Protein AF-A0A8S0RN12-F1 (afdb_monomer_lite)

Foldseek 3Di:
DLVVLQVVVVCCVPPVVHDCVVVVVSVVSNVVLVPDVVSVCVDLLNDPPHDPVSHD

InterPro domains:
  IPR010987 Glutathione S-transferase, C-terminal-like [PS50405] (1-52)
  IPR036282 Glutathione S-transferase, C-terminal domain superfamily [SSF47616] (1-52)

pLDDT: mean 95.61, std 3.65, range [74.56, 98.25]

Sequence (56 aa):
ADLFLAPQIDAAVRRFNVDMNEYPILSRINEAYKELPAFQDAMPLKQPDTPPEARA

Radius of gyration: 11.91 Å; chains: 1; bounding box: 25×24×30 Å

Organism: NCBI:txid158383

Structure (mmCIF, N/CA/C/O backbone):
data_AF-A0A8S0RN12-F1
#
_entry.id   AF-A0A8S0RN12-F1
#
loop_
_atom_site.group_PDB
_atom_site.id
_atom_site.type_symbol
_atom_site.label_atom_id
_atom_site.label_alt_id
_atom_site.label_comp_id
_atom_site.label_asym_id
_atom_site.label_entity_id
_atom_site.label_seq_id
_atom_site.pdbx_PDB_ins_code
_atom_site.Cartn_x
_atom_site.Cartn_y
_atom_site.Cartn_z
_atom_site.occupancy
_atom_site.B_iso_or_equiv
_atom_site.auth_seq_id
_atom_site.auth_comp_id
_atom_site.auth_asym_id
_atom_site.auth_atom_id
_atom_site.pdbx_PDB_model_num
ATOM 1 N N . ALA A 1 1 ? 6.037 5.606 10.590 1.00 89.94 1 ALA A N 1
ATOM 2 C CA . ALA A 1 1 ? 5.497 4.229 10.575 1.00 89.94 1 ALA A CA 1
ATOM 3 C C . ALA A 1 1 ? 5.030 3.848 9.171 1.00 89.94 1 ALA A C 1
ATOM 5 O O . ALA A 1 1 ? 5.332 2.755 8.711 1.00 89.94 1 ALA A O 1
ATOM 6 N N . ASP A 1 2 ? 4.367 4.770 8.473 1.00 96.69 2 ASP A N 1
ATOM 7 C CA . ASP A 1 2 ? 3.686 4.557 7.189 1.00 96.69 2 ASP A CA 1
ATOM 8 C C . ASP A 1 2 ? 4.579 4.035 6.064 1.00 96.69 2 ASP A C 1
ATOM 10 O O . ASP A 1 2 ? 4.170 3.162 5.307 1.00 96.69 2 ASP A O 1
ATOM 14 N N . LEU A 1 3 ? 5.836 4.486 6.030 1.00 95.94 3 LEU A N 1
ATOM 15 C CA . LEU A 1 3 ? 6.839 4.003 5.078 1.00 95.94 3 LEU A CA 1
ATOM 16 C C . LEU A 1 3 ? 7.054 2.479 5.150 1.00 95.94 3 LEU A C 1
ATOM 18 O O . LEU A 1 3 ? 7.351 1.860 4.136 1.00 95.94 3 LEU A O 1
ATOM 22 N N . PHE A 1 4 ? 6.888 1.875 6.331 1.00 97.00 4 PHE A N 1
ATOM 23 C CA . PHE A 1 4 ? 7.001 0.425 6.520 1.00 97.00 4 PHE A CA 1
ATOM 24 C C . PHE A 1 4 ? 5.651 -0.288 6.397 1.00 97.00 4 PHE A C 1
ATOM 26 O O . PHE A 1 4 ? 5.608 -1.440 5.971 1.00 97.00 4 PHE A O 1
ATOM 33 N N . LEU A 1 5 ? 4.549 0.380 6.751 1.00 97.50 5 LEU A N 1
ATOM 34 C CA . LEU A 1 5 ? 3.209 -0.199 6.650 1.00 97.50 5 LEU A CA 1
ATOM 35 C C . LEU A 1 5 ? 2.752 -0.336 5.200 1.00 97.50 5 LEU A C 1
ATOM 37 O O . LEU A 1 5 ? 2.242 -1.390 4.839 1.00 97.50 5 LEU A O 1
ATOM 41 N N . ALA A 1 6 ? 2.957 0.686 4.369 1.00 97.25 6 ALA A N 1
ATOM 42 C CA . ALA A 1 6 ? 2.504 0.682 2.981 1.00 97.25 6 ALA A CA 1
ATOM 43 C C . ALA A 1 6 ? 2.996 -0.538 2.176 1.00 97.25 6 ALA A C 1
ATOM 45 O O . ALA A 1 6 ? 2.146 -1.263 1.660 1.00 97.25 6 ALA A O 1
ATOM 46 N N . PRO A 1 7 ? 4.309 -0.853 2.105 1.00 97.31 7 PRO A N 1
ATOM 47 C CA . PRO A 1 7 ? 4.765 -2.033 1.368 1.00 97.31 7 PRO A CA 1
ATOM 48 C C . PRO A 1 7 ? 4.299 -3.350 2.002 1.00 97.31 7 PRO A C 1
ATOM 50 O O . PRO A 1 7 ? 4.081 -4.326 1.286 1.00 97.31 7 PRO A O 1
ATOM 53 N N . GLN A 1 8 ? 4.120 -3.396 3.327 1.00 97.88 8 GLN A N 1
ATOM 54 C CA . GLN A 1 8 ? 3.704 -4.616 4.016 1.00 97.88 8 GLN A CA 1
ATOM 55 C C . GLN A 1 8 ? 2.222 -4.929 3.795 1.00 97.88 8 GLN A C 1
ATOM 57 O O . GLN A 1 8 ? 1.875 -6.077 3.524 1.00 97.88 8 GLN A O 1
ATOM 62 N N . ILE A 1 9 ? 1.354 -3.917 3.871 1.00 97.38 9 ILE A N 1
ATOM 63 C CA . ILE A 1 9 ? -0.069 -4.066 3.553 1.00 97.38 9 ILE A CA 1
ATOM 64 C C . ILE A 1 9 ? -0.225 -4.432 2.076 1.00 97.38 9 ILE A C 1
ATOM 66 O O . ILE A 1 9 ? -0.993 -5.329 1.737 1.00 97.38 9 ILE A O 1
ATOM 70 N N . ASP A 1 10 ? 0.555 -3.797 1.204 1.00 96.06 10 ASP A N 1
ATOM 71 C CA . ASP A 1 10 ? 0.517 -4.084 -0.221 1.00 96.06 10 ASP A CA 1
ATOM 72 C C . ASP A 1 10 ? 0.883 -5.538 -0.550 1.00 96.06 10 ASP A C 1
ATOM 74 O O . ASP A 1 10 ? 0.172 -6.221 -1.292 1.00 96.06 10 ASP A O 1
ATOM 78 N N . ALA A 1 11 ? 1.958 -6.046 0.059 1.00 96.75 11 ALA A N 1
ATOM 79 C CA . ALA A 1 11 ? 2.350 -7.442 -0.068 1.00 96.75 11 ALA A CA 1
ATOM 80 C C . ALA A 1 11 ? 1.294 -8.389 0.526 1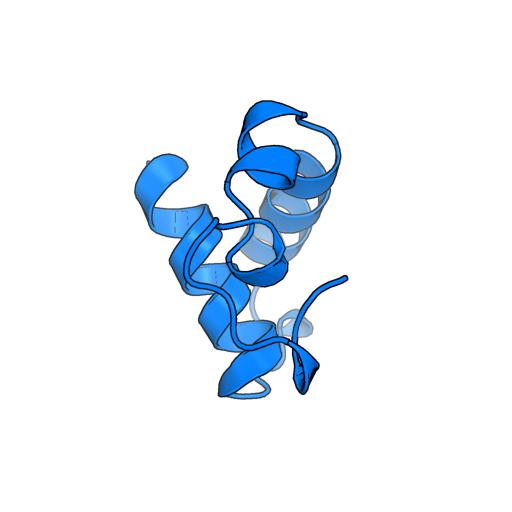.00 96.75 11 ALA A C 1
ATOM 82 O O . ALA A 1 11 ? 0.975 -9.404 -0.096 1.00 96.75 11 ALA A O 1
ATOM 83 N N . ALA A 1 12 ? 0.729 -8.057 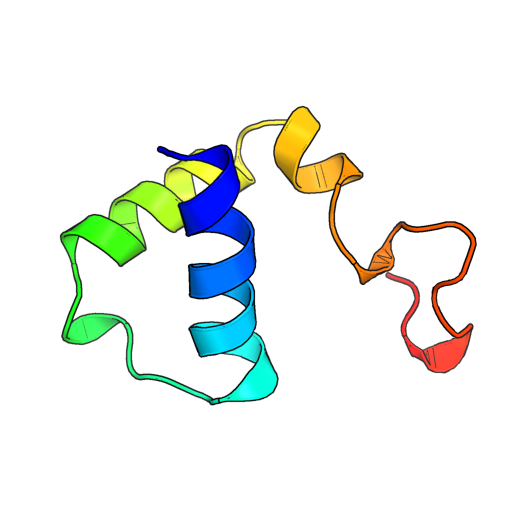1.692 1.00 97.69 12 ALA A N 1
ATOM 84 C CA . ALA A 1 12 ? -0.320 -8.848 2.330 1.00 97.69 12 ALA A CA 1
ATOM 85 C C . ALA A 1 12 ? -1.535 -9.023 1.405 1.00 97.69 12 ALA A C 1
ATOM 87 O O . ALA A 1 12 ? -1.995 -10.147 1.211 1.00 97.69 12 ALA A O 1
ATOM 88 N N . VAL A 1 13 ? -1.986 -7.941 0.762 1.00 95.19 13 VAL A N 1
ATOM 89 C CA . VAL A 1 13 ? -3.120 -7.970 -0.172 1.00 95.19 13 VAL A CA 1
ATOM 90 C C . VAL A 1 13 ? -2.750 -8.671 -1.477 1.00 95.19 13 VAL A C 1
ATOM 92 O O . VAL A 1 13 ? -3.402 -9.638 -1.857 1.00 95.19 13 VAL A O 1
ATOM 95 N N . ARG A 1 14 ? -1.708 -8.208 -2.182 1.00 92.38 14 ARG A N 1
ATOM 96 C CA . ARG A 1 14 ? -1.447 -8.644 -3.566 1.00 92.38 14 ARG A CA 1
ATOM 97 C C . ARG A 1 14 ? -0.724 -9.978 -3.685 1.00 92.38 14 ARG A C 1
ATOM 99 O O . ARG A 1 14 ? -0.900 -10.666 -4.685 1.00 92.38 14 ARG A O 1
ATOM 106 N N . ARG A 1 15 ? 0.162 -10.307 -2.740 1.00 93.94 15 ARG A N 1
ATOM 107 C CA . ARG A 1 15 ? 1.010 -11.512 -2.824 1.00 93.94 15 ARG A CA 1
ATOM 108 C C . ARG A 1 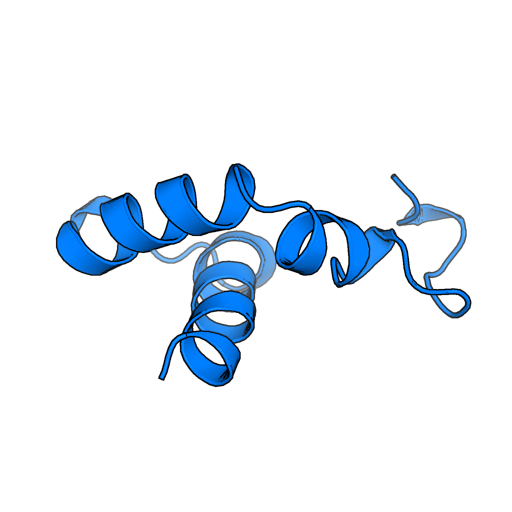15 ? 0.470 -12.659 -1.989 1.00 93.94 15 ARG A C 1
ATOM 110 O O . ARG A 1 15 ? 0.582 -13.805 -2.406 1.00 93.94 15 ARG A O 1
ATOM 117 N N . PHE A 1 16 ? -0.087 -12.353 -0.822 1.00 96.75 16 PHE A N 1
ATOM 118 C CA . PHE A 1 16 ? -0.497 -13.369 0.146 1.00 96.75 16 PHE A CA 1
ATOM 119 C C . PHE A 1 16 ? -2.013 -13.521 0.286 1.00 96.75 16 PHE A C 1
ATOM 121 O O . PHE A 1 16 ? -2.445 -14.446 0.966 1.00 96.75 16 PHE A O 1
ATOM 128 N N . ASN A 1 17 ? -2.811 -12.676 -0.380 1.00 95.88 17 ASN A N 1
ATOM 129 C CA . ASN A 1 17 ? -4.277 -12.702 -0.330 1.00 95.88 17 ASN A CA 1
ATOM 130 C C . ASN A 1 17 ? -4.827 -12.682 1.109 1.00 95.88 17 ASN A C 1
ATOM 132 O O . ASN A 1 17 ? -5.774 -13.399 1.432 1.00 95.88 17 ASN A O 1
ATOM 136 N N . VAL A 1 18 ? -4.209 -11.890 1.988 1.00 97.50 18 VAL A N 1
ATOM 137 C CA . VAL A 1 18 ? -4.670 -11.713 3.371 1.00 97.50 18 VAL A CA 1
ATOM 138 C C . VAL A 1 18 ? -6.021 -10.998 3.371 1.00 97.50 18 VAL A C 1
ATOM 140 O O . VAL A 1 18 ? -6.183 -9.977 2.698 1.00 97.50 18 VAL A O 1
ATOM 143 N N . ASP A 1 19 ? -6.979 -11.508 4.151 1.00 96.62 19 ASP A N 1
ATOM 144 C CA . ASP A 1 19 ? -8.273 -10.851 4.330 1.00 96.62 19 ASP A CA 1
ATOM 145 C C . ASP A 1 19 ? -8.125 -9.602 5.210 1.00 96.62 19 ASP A C 1
ATOM 147 O O . ASP A 1 19 ? -7.983 -9.659 6.431 1.00 96.62 19 ASP A O 1
ATOM 151 N N . MET A 1 20 ? -8.174 -8.437 4.571 1.00 96.00 20 MET A N 1
ATOM 152 C CA . MET A 1 20 ? -8.033 -7.156 5.254 1.00 96.00 20 MET A CA 1
ATOM 153 C C . MET A 1 20 ? -9.298 -6.721 6.016 1.00 96.00 20 MET A C 1
ATOM 155 O O . MET A 1 20 ? -9.253 -5.714 6.734 1.00 96.00 20 MET A O 1
ATOM 159 N N . ASN A 1 21 ? -10.405 -7.474 5.930 1.00 95.88 21 ASN A N 1
ATOM 160 C CA . ASN A 1 21 ? -11.588 -7.248 6.767 1.00 95.88 21 ASN A CA 1
ATOM 161 C C . ASN A 1 21 ? -11.292 -7.487 8.255 1.00 95.88 21 ASN A C 1
ATOM 163 O O . ASN A 1 21 ? -11.874 -6.816 9.108 1.00 95.88 21 ASN A O 1
ATOM 167 N N . GLU A 1 22 ? -10.340 -8.372 8.574 1.00 97.19 22 GLU A N 1
ATOM 168 C CA . GLU A 1 22 ? -9.875 -8.608 9.948 1.00 97.19 22 GLU A CA 1
ATOM 169 C C . GLU A 1 22 ? -9.035 -7.437 10.498 1.00 97.19 22 GLU A C 1
ATOM 17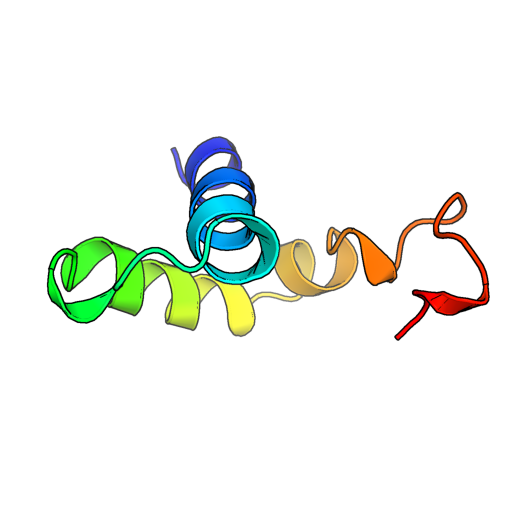1 O O . GLU A 1 22 ? -8.836 -7.314 11.709 1.00 97.19 22 GLU A O 1
ATOM 176 N N . TYR A 1 23 ? -8.579 -6.528 9.626 1.00 97.94 23 TYR A N 1
ATOM 177 C CA . TYR A 1 23 ? -7.674 -5.425 9.959 1.00 97.94 23 TYR A CA 1
ATOM 178 C C . TYR A 1 23 ? -8.229 -4.054 9.521 1.00 97.94 23 TYR A C 1
ATOM 180 O O . TYR A 1 23 ? -7.595 -3.343 8.733 1.00 97.94 23 TYR A O 1
ATOM 188 N N . PRO A 1 24 ? -9.381 -3.604 10.056 1.00 97.44 24 PRO A N 1
ATOM 189 C CA . PRO A 1 24 ? -10.103 -2.428 9.553 1.00 97.44 24 PRO A CA 1
ATOM 190 C C . PRO A 1 24 ? -9.307 -1.115 9.636 1.00 97.44 24 PRO A C 1
ATOM 192 O O . PRO A 1 24 ? -9.450 -0.240 8.781 1.00 97.44 24 PRO A O 1
ATOM 195 N N . ILE A 1 25 ? -8.428 -0.969 10.636 1.00 98.25 25 ILE A N 1
ATOM 196 C CA . ILE A 1 25 ? -7.551 0.206 10.754 1.00 98.25 25 ILE A CA 1
ATOM 197 C C . ILE A 1 25 ? -6.513 0.217 9.627 1.00 98.25 25 ILE A C 1
ATOM 199 O O . ILE A 1 25 ? -6.322 1.257 8.999 1.00 98.25 25 ILE A O 1
ATOM 203 N N . LEU A 1 26 ? -5.875 -0.926 9.350 1.00 97.94 26 LEU A N 1
ATOM 204 C CA . LEU A 1 26 ? -4.893 -1.045 8.270 1.00 97.94 26 LEU A CA 1
ATOM 205 C C . LEU A 1 26 ? -5.556 -0.876 6.902 1.00 97.94 26 LEU A C 1
ATOM 207 O O . LEU A 1 26 ? -4.994 -0.194 6.054 1.00 97.94 26 LEU A O 1
ATOM 211 N N . SER A 1 27 ? -6.774 -1.394 6.720 1.00 97.44 27 SER A N 1
ATOM 212 C CA . SER A 1 27 ? -7.588 -1.147 5.523 1.00 97.44 27 SER A CA 1
ATOM 213 C C . SER A 1 27 ? -7.822 0.343 5.289 1.00 97.44 27 SER A C 1
ATOM 215 O O . SER A 1 27 ? -7.503 0.856 4.221 1.00 97.44 27 SER A O 1
ATOM 217 N N . ARG A 1 28 ? -8.296 1.078 6.304 1.00 98.00 28 ARG A N 1
ATOM 218 C CA . ARG A 1 28 ? -8.514 2.529 6.186 1.00 98.00 28 ARG A CA 1
ATOM 219 C C . ARG A 1 28 ? -7.224 3.286 5.862 1.00 98.00 28 ARG A C 1
ATOM 221 O O . ARG A 1 28 ? -7.242 4.231 5.081 1.00 98.00 28 ARG A O 1
ATOM 228 N N . ILE A 1 29 ? -6.117 2.889 6.483 1.00 97.56 29 ILE A N 1
ATOM 229 C CA . ILE A 1 29 ? -4.800 3.485 6.248 1.00 97.56 29 ILE A CA 1
ATOM 230 C C . ILE A 1 29 ? -4.322 3.211 4.813 1.00 97.56 29 ILE A C 1
ATOM 232 O O . ILE A 1 29 ? -3.833 4.122 4.154 1.00 97.56 29 ILE A O 1
ATOM 236 N N . ASN A 1 30 ? -4.508 1.990 4.311 1.00 96.81 30 ASN A N 1
ATOM 237 C CA . ASN A 1 30 ? -4.164 1.625 2.941 1.00 96.81 30 ASN A CA 1
ATOM 238 C C . ASN A 1 30 ? -4.920 2.471 1.913 1.00 96.81 30 ASN A C 1
ATOM 240 O O . ASN A 1 30 ? -4.312 2.953 0.962 1.00 96.81 30 ASN A O 1
ATOM 244 N N . GLU A 1 31 ? -6.218 2.709 2.127 1.00 97.00 31 GLU A N 1
ATOM 245 C CA . GLU A 1 31 ? -6.983 3.620 1.267 1.00 97.00 31 GLU A CA 1
ATOM 246 C C . GLU A 1 31 ? -6.417 5.045 1.314 1.00 97.00 31 GLU A C 1
ATOM 248 O O . GLU A 1 31 ? -6.243 5.664 0.271 1.00 97.00 31 GLU A O 1
ATOM 253 N N . ALA A 1 32 ? -6.017 5.543 2.488 1.00 97.81 32 ALA A N 1
ATOM 254 C CA . ALA A 1 32 ? -5.374 6.854 2.586 1.00 97.81 32 ALA A CA 1
ATOM 255 C C . ALA A 1 32 ? -4.022 6.920 1.845 1.00 97.81 32 ALA A C 1
ATOM 257 O O . ALA A 1 32 ? -3.692 7.955 1.269 1.00 97.81 32 ALA A O 1
ATOM 258 N N . TYR A 1 33 ? -3.240 5.834 1.822 1.00 97.12 33 TYR A N 1
ATOM 259 C CA . TYR A 1 33 ? -1.985 5.784 1.061 1.00 9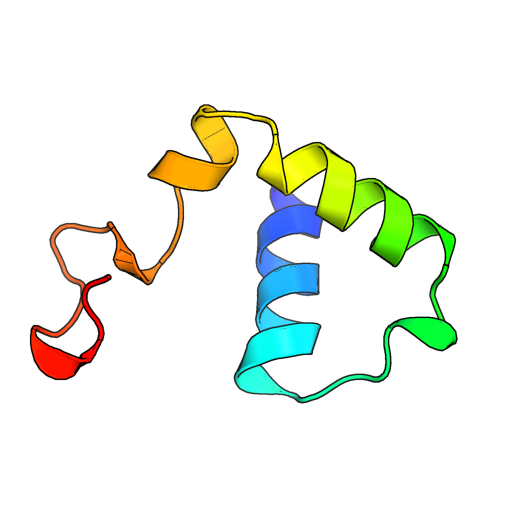7.12 33 TYR A CA 1
ATOM 260 C C . TYR A 1 33 ? -2.215 5.858 -0.447 1.00 97.12 33 TYR A C 1
ATOM 262 O O . TYR A 1 33 ? -1.421 6.489 -1.143 1.00 97.12 33 TYR A O 1
ATOM 270 N N . LYS A 1 34 ? -3.303 5.265 -0.955 1.00 94.56 34 LYS A N 1
ATOM 271 C CA . LYS A 1 34 ? -3.635 5.304 -2.387 1.00 94.56 34 LYS A CA 1
ATOM 272 C C . LYS A 1 34 ? -3.885 6.720 -2.901 1.00 94.56 34 LYS A C 1
ATOM 274 O O . LYS A 1 34 ? -3.640 6.961 -4.076 1.00 94.56 34 LYS A O 1
ATOM 279 N N . GLU A 1 35 ? -4.290 7.655 -2.047 1.00 96.88 35 GLU A N 1
ATOM 280 C CA . GLU A 1 35 ? -4.536 9.057 -2.423 1.00 96.88 35 GLU A CA 1
ATOM 281 C C . GLU A 1 35 ? -3.255 9.904 -2.528 1.00 96.88 35 GLU A C 1
ATOM 283 O O . GLU A 1 35 ? -3.276 11.017 -3.052 1.00 96.88 35 GLU A O 1
ATOM 288 N N . LEU A 1 36 ? -2.120 9.409 -2.027 1.00 97.50 36 LEU A N 1
ATOM 289 C CA . LEU A 1 36 ? -0.877 10.173 -1.957 1.00 97.50 36 LEU A CA 1
ATOM 290 C C . LEU A 1 36 ? 0.038 9.860 -3.155 1.00 97.50 36 LEU A C 1
ATOM 292 O O . LEU A 1 36 ? 0.482 8.714 -3.289 1.00 97.50 36 LEU A O 1
ATOM 296 N N . PRO A 1 3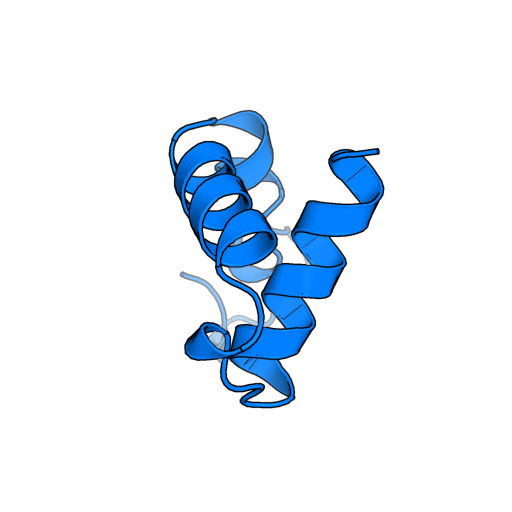7 ? 0.438 10.865 -3.964 1.00 97.56 37 PRO A N 1
ATOM 297 C CA . PRO A 1 37 ? 1.306 10.651 -5.127 1.00 97.56 37 PRO A CA 1
ATOM 298 C C . PRO A 1 37 ? 2.617 9.936 -4.785 1.00 97.56 37 PRO A C 1
ATOM 300 O O . PRO A 1 37 ? 3.035 9.034 -5.499 1.00 97.56 37 PRO A O 1
ATOM 303 N N . ALA A 1 38 ? 3.215 10.251 -3.631 1.00 97.56 38 ALA A N 1
ATOM 304 C CA . ALA A 1 38 ? 4.449 9.611 -3.179 1.00 97.56 38 ALA A CA 1
ATOM 305 C C . ALA A 1 38 ? 4.328 8.080 -3.058 1.00 97.56 38 ALA A C 1
ATOM 307 O O . ALA A 1 38 ? 5.257 7.366 -3.426 1.00 97.56 38 ALA A O 1
ATOM 308 N N . PHE A 1 39 ? 3.190 7.561 -2.581 1.00 97.06 39 PHE A N 1
ATOM 309 C CA . PHE A 1 39 ? 2.964 6.115 -2.527 1.00 97.06 39 PHE A CA 1
ATOM 310 C C . PHE A 1 39 ? 2.594 5.554 -3.900 1.00 97.06 39 PHE A C 1
ATOM 312 O O . PHE A 1 39 ? 3.057 4.471 -4.242 1.00 97.06 39 PHE A O 1
ATOM 319 N N . GLN A 1 40 ? 1.825 6.288 -4.710 1.00 96.00 40 GLN A N 1
ATOM 320 C CA . GLN A 1 40 ? 1.487 5.871 -6.074 1.00 96.00 40 GLN A CA 1
ATOM 321 C C . GLN A 1 40 ? 2.722 5.728 -6.972 1.00 96.00 40 GLN A C 1
ATOM 323 O O . GLN A 1 40 ? 2.764 4.810 -7.790 1.00 96.00 40 GLN A O 1
ATOM 328 N N . ASP A 1 41 ? 3.697 6.627 -6.855 1.00 96.56 41 ASP A N 1
ATOM 329 C CA . ASP A 1 41 ? 4.926 6.635 -7.658 1.00 96.56 41 ASP A CA 1
ATOM 330 C C . ASP A 1 41 ? 5.950 5.617 -7.148 1.00 96.56 41 ASP A C 1
ATOM 332 O O . ASP A 1 41 ? 6.691 5.026 -7.931 1.00 96.56 41 ASP A O 1
ATOM 336 N N . ALA A 1 42 ? 5.932 5.333 -5.843 1.00 96.44 42 ALA A N 1
ATOM 337 C CA . ALA A 1 42 ? 6.740 4.287 -5.222 1.00 96.44 42 ALA A CA 1
ATOM 338 C C . ALA A 1 42 ? 6.181 2.864 -5.430 1.00 96.44 42 ALA A C 1
ATOM 340 O O . ALA A 1 42 ? 6.733 1.901 -4.895 1.00 96.44 42 ALA A O 1
ATOM 341 N N . MET A 1 43 ? 5.088 2.697 -6.186 1.00 95.44 43 MET A N 1
ATOM 342 C CA . MET A 1 43 ? 4.504 1.377 -6.427 1.00 95.44 43 MET A CA 1
ATOM 343 C C . MET A 1 43 ? 5.489 0.452 -7.157 1.00 95.44 43 MET A C 1
ATOM 345 O O . MET A 1 43 ? 6.126 0.890 -8.121 1.00 95.44 43 MET A O 1
ATOM 349 N N . PRO A 1 44 ? 5.558 -0.846 -6.786 1.00 94.25 44 PRO A N 1
ATOM 350 C CA . PRO A 1 44 ? 6.470 -1.798 -7.418 1.00 94.25 44 PRO A CA 1
ATOM 351 C C . PRO A 1 44 ? 6.323 -1.897 -8.937 1.00 94.25 44 PRO A C 1
ATOM 353 O O . PRO A 1 44 ? 7.307 -2.157 -9.603 1.00 94.25 44 PRO A O 1
ATOM 356 N N . LEU A 1 45 ? 5.120 -1.669 -9.482 1.00 93.75 45 LEU A N 1
ATOM 357 C CA . LEU A 1 45 ? 4.831 -1.786 -10.919 1.00 93.75 45 LEU A CA 1
ATOM 358 C C . LEU A 1 45 ? 5.278 -0.564 -11.744 1.00 93.75 45 LEU A C 1
ATOM 360 O O . LEU A 1 45 ? 5.206 -0.586 -12.970 1.00 93.75 45 LEU A O 1
ATOM 364 N N . LYS A 1 46 ? 5.696 0.518 -11.075 1.00 95.25 46 LYS A N 1
ATOM 365 C CA . LYS A 1 46 ? 6.161 1.765 -11.701 1.00 95.25 46 LYS A CA 1
ATOM 366 C C . LYS A 1 46 ? 7.678 1.946 -11.622 1.00 95.25 46 LYS A C 1
ATOM 368 O O . LYS A 1 46 ? 8.190 2.985 -12.031 1.00 95.25 46 LYS A O 1
ATOM 373 N N . GLN A 1 47 ? 8.404 0.964 -11.089 1.00 95.75 47 GLN A N 1
ATOM 374 C CA . GLN A 1 47 ? 9.853 1.070 -10.944 1.00 95.75 47 GLN A CA 1
ATOM 375 C C . GLN A 1 47 ? 10.569 0.758 -12.270 1.00 95.75 47 GLN A C 1
ATOM 377 O O . GLN A 1 47 ? 10.054 -0.035 -13.067 1.00 95.75 47 GLN A O 1
ATOM 382 N N . PRO A 1 48 ? 11.753 1.342 -12.538 1.00 96.75 48 PRO A N 1
ATOM 383 C CA . PRO A 1 48 ? 12.478 1.130 -13.797 1.00 96.75 48 PRO A CA 1
ATOM 384 C C . PRO A 1 48 ? 12.805 -0.341 -14.099 1.00 96.75 48 PRO A C 1
ATOM 386 O O . PRO A 1 48 ? 12.866 -0.743 -15.262 1.00 96.75 48 PRO A O 1
ATOM 389 N N . ASP A 1 49 ? 12.998 -1.138 -13.051 1.00 96.81 49 ASP A N 1
ATOM 390 C CA . ASP A 1 49 ? 13.333 -2.561 -13.080 1.00 96.81 49 ASP A CA 1
ATOM 391 C C . ASP A 1 49 ? 12.105 -3.485 -13.118 1.00 96.81 49 ASP A C 1
ATOM 393 O O . ASP A 1 49 ? 12.260 -4.702 -13.211 1.00 96.81 49 ASP A O 1
ATOM 397 N N . THR A 1 50 ? 10.887 -2.934 -13.108 1.00 96.44 50 THR A N 1
ATOM 398 C CA . THR A 1 50 ? 9.656 -3.729 -13.228 1.00 96.44 50 THR A CA 1
ATOM 399 C C . THR A 1 50 ? 9.689 -4.554 -14.523 1.00 96.44 50 THR A C 1
ATOM 401 O O . THR A 1 50 ? 9.863 -3.954 -15.599 1.00 96.44 50 THR A O 1
ATOM 404 N N . PRO A 1 51 ? 9.485 -5.888 -14.462 1.00 95.69 51 PRO A N 1
ATOM 405 C CA . PRO A 1 51 ? 9.379 -6.730 -15.651 1.00 95.69 51 PRO A CA 1
ATOM 406 C C . PRO A 1 51 ? 8.296 -6.210 -16.608 1.00 95.69 51 PRO A C 1
ATOM 408 O O . PRO A 1 51 ? 7.242 -5.786 -16.126 1.00 95.69 51 PRO A O 1
ATOM 411 N N . PRO A 1 52 ? 8.514 -6.205 -17.938 1.00 93.19 52 PRO A N 1
ATOM 412 C CA . PRO A 1 52 ? 7.567 -5.632 -18.897 1.00 93.19 52 PRO A CA 1
ATOM 413 C C . PRO A 1 52 ? 6.129 -6.144 -18.754 1.00 93.19 52 PRO A C 1
ATOM 415 O O . PRO A 1 52 ? 5.192 -5.366 -18.886 1.00 93.19 52 PRO A O 1
ATOM 418 N N . GLU A 1 53 ? 5.957 -7.425 -18.434 1.00 93.62 53 GLU A N 1
ATOM 419 C CA . GLU A 1 53 ? 4.667 -8.088 -18.230 1.00 93.62 53 GLU A CA 1
ATOM 420 C C . GLU A 1 53 ? 3.907 -7.629 -16.976 1.00 93.62 53 GLU A C 1
ATOM 422 O O . GLU A 1 53 ? 2.705 -7.859 -16.870 1.00 93.62 53 GLU A O 1
ATOM 427 N N . ALA A 1 54 ? 4.597 -6.992 -16.029 1.00 88.31 54 ALA A N 1
ATOM 428 C CA . ALA A 1 54 ? 4.040 -6.527 -14.763 1.00 88.31 54 ALA A CA 1
ATOM 429 C C . ALA A 1 54 ? 3.915 -4.996 -14.690 1.00 88.31 54 ALA A C 1
ATOM 431 O O . ALA A 1 54 ? 3.459 -4.473 -13.677 1.00 88.31 54 ALA A O 1
ATOM 432 N N . ARG A 1 55 ? 4.332 -4.257 -15.724 1.00 86.19 55 ARG A N 1
ATOM 433 C CA . ARG A 1 55 ? 4.193 -2.794 -15.747 1.00 86.19 55 ARG A CA 1
ATOM 434 C C . ARG A 1 55 ? 2.716 -2.411 -15.844 1.00 86.19 55 ARG A C 1
ATOM 436 O O . ARG A 1 55 ? 1.978 -3.008 -16.626 1.00 86.19 55 ARG A O 1
ATOM 443 N N . ALA A 1 56 ? 2.315 -1.446 -15.017 1.00 74.56 56 ALA A N 1
ATOM 444 C CA . ALA A 1 56 ? 0.974 -0.861 -15.032 1.00 74.56 56 ALA A CA 1
ATOM 445 C C . ALA A 1 56 ? 0.771 0.085 -16.224 1.00 74.56 56 ALA A C 1
ATOM 447 O O . ALA A 1 56 ? 1.771 0.702 -16.662 1.00 74.56 56 ALA A O 1
#

Secondary structure (DSSP, 8-state):
-HHHHHHHHHHHHHTT---GGG-HHHHHHHHHHHT-HHHHHT-GGGSTTS-GGG--